Protein AF-A0A518BE66-F1 (afdb_monomer_lite)

Sequence (129 aa):
MTAATERRANVLLRISAVLWVIWGLVHLLAGVMTVKGVVTGRTAEAFHAITSKVELSTLELDYPDAVGAVLCQHGFNLGWAGLVTFVCALLVWRANRSAVYLACLVGGLFDLGDFVFIDLGGFAPPRAQ

Organism: NCBI:txid25280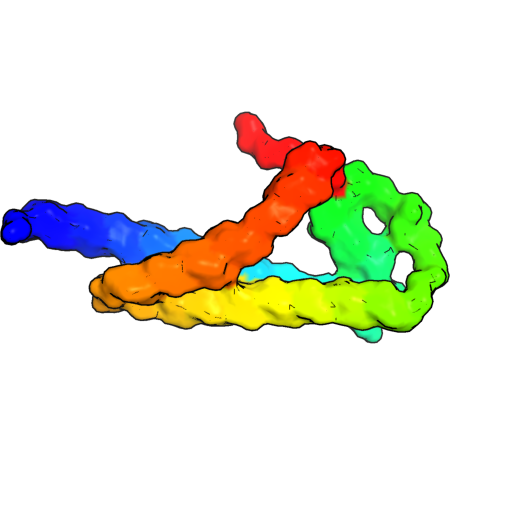11

pLDDT: mean 93.43, std 9.12, range [37.53, 98.44]

Radius of gyration: 17.75 Å; chains: 1; bounding box: 41×26×55 Å

Structure (mmCIF, N/CA/C/O backbone):
data_AF-A0A518BE66-F1
#
_entry.id   AF-A0A518BE66-F1
#
loop_
_atom_site.group_PDB
_atom_site.id
_atom_site.type_symbol
_atom_site.label_atom_id
_atom_site.label_alt_id
_atom_site.label_comp_id
_atom_site.label_asym_id
_atom_site.label_entity_id
_atom_site.label_seq_id
_atom_site.pdbx_PDB_ins_code
_atom_site.Cartn_x
_atom_site.Cartn_y
_atom_site.Cartn_z
_atom_site.occupancy
_atom_site.B_iso_or_equiv
_atom_site.auth_seq_id
_atom_site.auth_comp_id
_atom_site.auth_asym_id
_atom_site.auth_atom_id
_atom_site.pdbx_PDB_model_num
ATOM 1 N N . MET A 1 1 ? 15.630 10.860 -31.156 1.00 61.31 1 MET A N 1
ATOM 2 C CA . MET A 1 1 ? 16.131 10.356 -29.856 1.00 61.31 1 MET A CA 1
ATOM 3 C C . MET A 1 1 ? 17.357 9.498 -30.142 1.00 61.31 1 MET A C 1
ATOM 5 O O . MET A 1 1 ? 17.339 8.809 -31.150 1.00 61.31 1 MET A O 1
ATOM 9 N N . THR A 1 2 ? 18.441 9.593 -29.367 1.00 86.88 2 THR A N 1
ATOM 10 C CA . THR A 1 2 ? 19.666 8.817 -29.655 1.00 86.88 2 THR A CA 1
ATOM 11 C C . THR A 1 2 ? 19.585 7.418 -29.034 1.00 86.88 2 THR A C 1
ATOM 13 O O . THR A 1 2 ? 18.901 7.228 -28.026 1.00 86.88 2 THR A O 1
ATOM 16 N N . ALA A 1 3 ? 20.329 6.448 -29.576 1.00 84.25 3 ALA A N 1
ATOM 17 C CA . ALA A 1 3 ? 20.409 5.089 -29.021 1.00 84.25 3 ALA A CA 1
ATOM 18 C C . ALA A 1 3 ? 20.894 5.070 -27.553 1.00 84.25 3 ALA A C 1
ATOM 20 O O . ALA A 1 3 ? 20.486 4.226 -26.753 1.00 84.25 3 ALA A O 1
ATOM 21 N N . ALA A 1 4 ? 21.734 6.037 -27.167 1.00 85.12 4 ALA A N 1
ATOM 22 C CA . ALA A 1 4 ? 22.164 6.218 -25.783 1.00 85.12 4 ALA A CA 1
ATOM 23 C C . ALA A 1 4 ? 21.004 6.664 -24.872 1.00 85.12 4 ALA A C 1
ATOM 25 O O . ALA A 1 4 ? 20.873 6.159 -23.756 1.00 85.12 4 ALA A O 1
ATOM 26 N N . THR A 1 5 ? 20.140 7.568 -25.345 1.00 85.75 5 THR A N 1
ATOM 27 C CA . THR A 1 5 ? 18.937 7.999 -24.617 1.00 85.75 5 THR A CA 1
ATOM 28 C C . THR A 1 5 ? 17.947 6.846 -24.437 1.00 85.75 5 THR A C 1
ATOM 30 O O . THR A 1 5 ? 17.420 6.668 -23.342 1.00 85.75 5 THR A O 1
ATOM 33 N N . GLU A 1 6 ? 17.744 6.014 -25.461 1.00 84.75 6 GLU A N 1
ATOM 34 C CA . GLU A 1 6 ? 16.868 4.834 -25.382 1.00 84.75 6 GLU A CA 1
ATOM 35 C C . GLU A 1 6 ? 17.371 3.791 -24.387 1.00 84.75 6 GLU A C 1
ATOM 37 O O . GLU A 1 6 ? 16.602 3.295 -23.561 1.00 84.75 6 GLU A O 1
ATOM 42 N N . ARG A 1 7 ? 18.678 3.503 -24.410 1.00 89.38 7 ARG A N 1
ATOM 43 C CA . ARG A 1 7 ? 19.306 2.588 -23.452 1.00 89.38 7 ARG A CA 1
ATOM 44 C C . ARG A 1 7 ? 19.138 3.085 -22.016 1.00 89.38 7 ARG A C 1
ATOM 46 O O . ARG A 1 7 ? 18.761 2.302 -21.149 1.00 89.38 7 ARG A O 1
ATOM 53 N N . ARG A 1 8 ? 19.380 4.377 -21.766 1.00 90.38 8 ARG A N 1
ATOM 54 C CA . ARG A 1 8 ? 19.192 4.990 -20.439 1.00 90.38 8 ARG A CA 1
ATOM 55 C C . ARG A 1 8 ? 17.737 4.903 -19.983 1.00 90.38 8 ARG A C 1
ATOM 57 O O . ARG A 1 8 ? 17.486 4.458 -18.869 1.00 90.38 8 ARG A O 1
ATOM 64 N N . ALA A 1 9 ? 16.786 5.255 -20.849 1.00 87.38 9 ALA A N 1
ATOM 65 C CA . ALA A 1 9 ? 15.362 5.158 -20.539 1.00 87.38 9 ALA A CA 1
ATOM 66 C C . ALA A 1 9 ? 14.942 3.717 -20.196 1.00 87.38 9 ALA A C 1
ATOM 68 O O . ALA A 1 9 ? 14.207 3.508 -19.237 1.00 87.38 9 ALA A O 1
ATOM 69 N N . ASN A 1 10 ? 15.452 2.715 -20.919 1.00 91.06 10 ASN A N 1
ATOM 70 C CA . ASN A 1 10 ? 15.171 1.306 -20.632 1.00 91.06 10 ASN A CA 1
ATOM 71 C C . ASN A 1 10 ? 15.698 0.883 -19.250 1.00 91.06 10 ASN A C 1
ATOM 73 O O . ASN A 1 10 ? 14.978 0.241 -18.491 1.00 91.06 10 ASN A O 1
ATOM 77 N N . VAL A 1 11 ? 16.923 1.290 -18.894 1.00 95.12 11 VAL A N 1
ATOM 78 C CA . VAL A 1 11 ? 17.494 1.021 -17.564 1.00 95.12 11 VAL A CA 1
ATOM 79 C C . VAL A 1 11 ? 16.640 1.653 -16.463 1.00 95.12 11 VAL A C 1
ATOM 81 O O . VAL A 1 11 ? 16.293 0.967 -15.505 1.00 95.12 11 VAL A O 1
ATOM 84 N N . LEU A 1 12 ? 16.239 2.919 -16.620 1.00 95.38 12 LEU A N 1
ATOM 85 C CA . LEU A 1 12 ? 15.382 3.607 -15.648 1.00 95.38 12 LEU A CA 1
ATOM 86 C C . LEU A 1 12 ? 14.021 2.919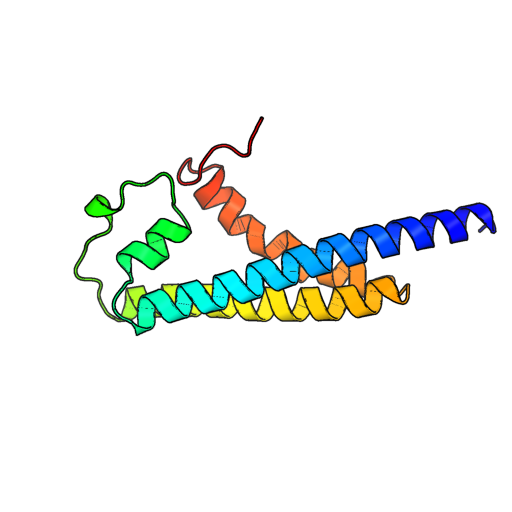 -15.485 1.00 95.38 12 LEU A C 1
ATOM 88 O O . LEU A 1 12 ? 13.560 2.742 -14.360 1.00 95.38 12 LEU A O 1
ATOM 92 N N . LEU A 1 13 ? 13.403 2.478 -16.584 1.00 95.62 13 LEU A N 1
ATOM 93 C CA . LEU A 1 13 ? 12.143 1.733 -16.533 1.00 95.62 13 LEU A CA 1
ATOM 94 C C . LEU A 1 13 ? 12.307 0.393 -15.812 1.00 95.62 13 LEU A C 1
ATOM 96 O O . LEU A 1 13 ? 11.457 0.033 -15.007 1.00 95.62 13 LEU A O 1
ATOM 100 N N . ARG A 1 14 ? 13.410 -0.331 -16.024 1.00 95.88 14 ARG A N 1
ATOM 101 C CA . ARG A 1 14 ? 13.666 -1.590 -15.306 1.00 95.88 14 ARG A CA 1
ATOM 102 C C . ARG A 1 14 ? 13.877 -1.379 -13.812 1.00 95.88 14 ARG A C 1
ATOM 104 O O . ARG A 1 14 ? 13.322 -2.137 -13.024 1.00 95.88 14 ARG A O 1
ATOM 111 N N . ILE A 1 15 ? 14.631 -0.349 -13.425 1.00 96.88 15 ILE A N 1
ATOM 112 C CA . ILE A 1 15 ? 14.796 0.026 -12.013 1.00 96.88 15 ILE A CA 1
ATOM 113 C C . ILE A 1 15 ? 13.428 0.364 -11.412 1.00 96.88 15 ILE A C 1
ATOM 115 O O . ILE A 1 15 ? 13.053 -0.196 -10.387 1.00 96.88 15 ILE A O 1
ATOM 119 N N . SER A 1 16 ? 12.648 1.210 -12.090 1.00 96.25 16 SER A N 1
ATOM 120 C CA . SER A 1 16 ? 11.295 1.568 -11.659 1.00 96.25 16 SER A CA 1
ATOM 121 C C . SER A 1 16 ? 10.391 0.342 -11.520 1.00 96.25 16 SER A C 1
ATOM 123 O O . SER A 1 16 ? 9.693 0.225 -10.521 1.00 96.25 16 SER A O 1
ATOM 125 N N . ALA A 1 17 ? 10.434 -0.600 -12.462 1.00 97.81 17 ALA A N 1
ATOM 126 C CA . ALA A 1 17 ? 9.665 -1.837 -12.381 1.00 97.81 17 ALA A CA 1
ATOM 127 C C . ALA A 1 17 ? 10.030 -2.667 -11.142 1.00 97.81 17 ALA A C 1
ATOM 129 O O . ALA A 1 17 ? 9.134 -3.152 -10.464 1.00 97.81 17 ALA A O 1
ATOM 130 N N . VAL A 1 18 ? 11.317 -2.805 -10.804 1.00 98.31 18 VAL A N 1
ATOM 131 C CA . VAL A 1 18 ? 11.731 -3.526 -9.586 1.00 98.31 18 VAL A CA 1
ATOM 132 C C . VAL A 1 18 ? 11.178 -2.847 -8.335 1.00 98.31 18 VAL A C 1
ATOM 134 O O . VAL A 1 18 ? 10.613 -3.520 -7.475 1.00 98.31 18 VAL A O 1
ATOM 137 N N . LEU A 1 19 ? 11.276 -1.518 -8.256 1.00 97.19 19 LEU A N 1
ATOM 138 C CA . LEU A 1 19 ? 10.729 -0.753 -7.133 1.00 97.19 19 LEU A CA 1
ATOM 139 C C . LEU A 1 19 ? 9.207 -0.924 -7.021 1.00 97.19 19 LEU A C 1
ATOM 141 O O . LEU A 1 19 ? 8.698 -1.159 -5.928 1.00 97.19 19 LEU A O 1
ATOM 145 N N . TRP A 1 20 ? 8.488 -0.891 -8.146 1.00 97.75 20 TRP A N 1
ATOM 146 C CA . TRP A 1 20 ? 7.040 -1.102 -8.164 1.00 97.75 20 TRP A CA 1
ATOM 147 C C . TRP A 1 20 ? 6.625 -2.534 -7.827 1.00 97.75 20 TRP A C 1
ATOM 149 O O . TRP A 1 20 ? 5.581 -2.720 -7.208 1.00 97.75 20 TRP A O 1
ATOM 159 N N . VAL A 1 21 ? 7.431 -3.544 -8.172 1.00 98.38 21 VAL A N 1
ATOM 160 C CA . VAL A 1 21 ? 7.200 -4.922 -7.710 1.00 98.38 21 VAL A CA 1
ATOM 161 C C . VAL A 1 21 ? 7.293 -4.990 -6.189 1.00 98.38 21 VAL A C 1
ATOM 163 O O . VAL A 1 21 ? 6.390 -5.532 -5.558 1.00 98.38 21 VAL A O 1
ATOM 166 N N . ILE A 1 22 ? 8.357 -4.433 -5.603 1.00 97.81 22 ILE A N 1
ATOM 167 C CA . ILE A 1 22 ? 8.556 -4.444 -4.147 1.00 97.81 22 ILE A CA 1
ATOM 168 C C . ILE A 1 22 ? 7.394 -3.727 -3.460 1.00 97.81 22 ILE A C 1
ATOM 170 O O . ILE A 1 22 ? 6.754 -4.306 -2.585 1.00 97.81 22 ILE A O 1
ATOM 174 N N . TRP A 1 23 ? 7.081 -2.505 -3.901 1.00 96.44 23 TRP A N 1
ATOM 175 C CA . TRP A 1 23 ? 5.971 -1.729 -3.354 1.00 96.44 23 TRP A CA 1
ATOM 176 C C . TRP A 1 23 ? 4.648 -2.500 -3.470 1.00 96.44 23 TRP A C 1
ATOM 178 O O . TRP A 1 23 ? 3.955 -2.671 -2.470 1.00 96.44 23 TRP A O 1
ATOM 188 N N . GLY A 1 24 ? 4.331 -3.041 -4.652 1.00 97.62 24 GLY A N 1
ATOM 189 C CA . GLY A 1 24 ? 3.073 -3.747 -4.899 1.00 97.62 24 GLY A CA 1
ATOM 190 C C . GLY A 1 24 ? 2.898 -4.992 -4.031 1.00 97.62 24 GLY A C 1
ATOM 191 O O . GLY A 1 24 ? 1.822 -5.211 -3.479 1.00 97.62 24 GLY A O 1
ATOM 192 N N . LEU A 1 25 ? 3.960 -5.783 -3.853 1.00 98.25 25 LEU A N 1
ATOM 193 C CA . LEU A 1 25 ? 3.926 -6.975 -3.002 1.00 98.25 25 LEU A CA 1
ATOM 194 C C . LEU A 1 25 ? 3.785 -6.630 -1.516 1.00 98.25 25 LEU A C 1
ATOM 196 O O . LEU A 1 25 ? 3.012 -7.286 -0.818 1.00 98.25 25 LEU A O 1
ATOM 200 N N . VAL A 1 26 ? 4.494 -5.604 -1.036 1.00 96.75 26 VAL A N 1
ATOM 201 C CA . VAL A 1 26 ? 4.390 -5.149 0.360 1.00 96.75 26 VAL A CA 1
ATOM 202 C C . VAL A 1 26 ? 2.975 -4.659 0.666 1.00 96.75 26 VAL A C 1
ATOM 204 O O . VAL A 1 26 ? 2.410 -5.065 1.675 1.00 96.75 26 VAL A O 1
ATOM 207 N N . HIS A 1 27 ? 2.365 -3.869 -0.221 1.00 96.94 27 HIS A N 1
ATOM 208 C CA . HIS A 1 27 ? 1.013 -3.333 -0.018 1.00 96.94 27 HIS A CA 1
ATOM 209 C C . HIS A 1 27 ? -0.071 -4.401 -0.161 1.00 96.94 27 HIS A C 1
ATOM 211 O O . HIS A 1 27 ? -1.044 -4.401 0.593 1.00 96.94 27 HIS A O 1
ATOM 217 N N . LEU A 1 28 ? 0.129 -5.374 -1.055 1.00 98.06 28 LEU A N 1
ATOM 218 C CA . LEU A 1 28 ? -0.738 -6.545 -1.128 1.00 98.06 28 LEU A CA 1
AT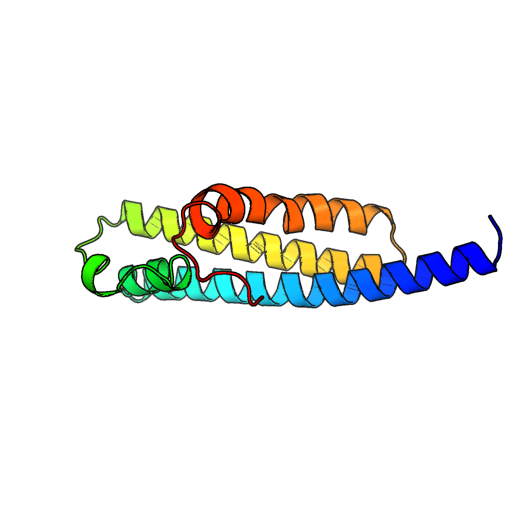OM 219 C C . LEU A 1 28 ? -0.711 -7.334 0.189 1.00 98.06 28 LEU A C 1
ATOM 221 O O . LEU A 1 28 ? -1.766 -7.677 0.724 1.00 98.06 28 LEU A O 1
ATOM 225 N N . LEU A 1 29 ? 0.484 -7.593 0.730 1.00 97.62 29 LEU A N 1
ATOM 226 C CA . LEU A 1 29 ? 0.646 -8.276 2.013 1.00 97.62 29 LEU A CA 1
ATOM 227 C C . LEU A 1 29 ? 0.036 -7.466 3.160 1.00 97.62 29 LEU A C 1
ATOM 229 O O . LEU A 1 29 ? -0.721 -8.025 3.950 1.00 97.62 29 LEU A O 1
ATOM 233 N N . ALA A 1 30 ? 0.337 -6.170 3.241 1.00 96.44 30 ALA A N 1
ATOM 234 C CA . ALA A 1 30 ? -0.201 -5.283 4.263 1.00 96.44 30 ALA A CA 1
ATOM 235 C C . ALA A 1 30 ? -1.735 -5.282 4.231 1.00 96.44 30 ALA A C 1
ATOM 237 O O . ALA A 1 30 ? -2.361 -5.512 5.261 1.00 96.44 30 ALA A O 1
ATOM 238 N N . GLY A 1 31 ? -2.343 -5.171 3.046 1.00 97.75 31 GLY A N 1
ATOM 239 C CA . GLY A 1 31 ? -3.796 -5.209 2.892 1.00 97.75 31 GLY A CA 1
ATOM 240 C C . GLY A 1 31 ? -4.415 -6.511 3.402 1.00 97.75 31 GLY A C 1
ATOM 241 O O . GLY A 1 31 ? -5.384 -6.490 4.165 1.00 97.75 31 GLY A O 1
ATOM 242 N N . VAL A 1 32 ? -3.811 -7.654 3.056 1.00 98.25 32 VAL A N 1
ATOM 243 C CA . VAL A 1 32 ? -4.232 -8.971 3.563 1.00 98.25 32 VAL A CA 1
ATOM 244 C C . VAL A 1 32 ? -4.087 -9.057 5.081 1.00 98.25 32 VAL A C 1
ATOM 246 O O . VAL A 1 32 ? -4.988 -9.558 5.751 1.00 98.25 32 VAL A O 1
ATOM 249 N N . MET A 1 33 ? -2.975 -8.578 5.637 1.00 98.19 33 MET A N 1
ATOM 250 C CA . MET A 1 33 ? -2.711 -8.644 7.074 1.00 98.19 33 MET A CA 1
ATOM 251 C C . MET A 1 33 ? -3.645 -7.738 7.879 1.00 98.19 33 MET A C 1
ATOM 253 O O . MET A 1 33 ? -4.134 -8.175 8.919 1.00 98.19 33 MET A O 1
ATOM 257 N N . THR A 1 34 ? -3.968 -6.541 7.382 1.00 98.00 34 THR A N 1
ATOM 258 C CA . THR A 1 34 ? -4.951 -5.638 7.997 1.00 98.00 34 THR A CA 1
ATOM 259 C C . THR A 1 34 ? -6.329 -6.286 8.048 1.00 98.00 34 THR A C 1
ATOM 261 O O . THR A 1 34 ? -6.922 -6.382 9.122 1.00 98.00 34 THR A O 1
ATOM 264 N N . VAL A 1 35 ? -6.820 -6.808 6.916 1.00 98.44 35 VAL A N 1
ATOM 265 C CA . VAL A 1 35 ? -8.122 -7.496 6.877 1.00 98.44 35 VAL A CA 1
ATOM 266 C C . VAL A 1 35 ? -8.105 -8.716 7.795 1.00 98.44 35 VAL A C 1
ATOM 268 O O . VAL A 1 35 ? -9.020 -8.888 8.596 1.00 98.44 35 VAL A O 1
ATOM 271 N N . LYS A 1 36 ? -7.046 -9.537 7.736 1.00 98.25 36 LYS A N 1
ATOM 272 C CA . LYS A 1 36 ? -6.885 -10.714 8.601 1.00 98.25 36 LYS A CA 1
ATOM 273 C C . LYS A 1 36 ? -6.938 -10.335 10.081 1.00 98.25 36 LYS A C 1
ATOM 275 O O . LYS A 1 36 ? -7.599 -11.029 10.848 1.00 98.25 36 LYS A O 1
ATOM 280 N N . GLY A 1 37 ? -6.252 -9.266 10.482 1.00 97.44 37 GLY A N 1
ATOM 281 C CA . GLY A 1 37 ? -6.250 -8.781 11.860 1.00 97.44 37 GLY A CA 1
ATOM 282 C C . GLY A 1 37 ? -7.665 -8.481 12.344 1.00 97.44 37 GLY A C 1
ATOM 283 O O . GLY A 1 37 ? -8.095 -9.037 13.349 1.00 97.44 37 GLY A O 1
ATOM 284 N N . VAL A 1 38 ? -8.436 -7.718 11.568 1.00 97.62 38 VAL A N 1
ATOM 285 C CA . VAL A 1 38 ? -9.821 -7.381 11.925 1.00 97.62 38 VAL A CA 1
ATOM 286 C C . VAL A 1 38 ? -10.714 -8.624 11.988 1.00 97.62 38 VAL A C 1
ATOM 288 O O . VAL A 1 38 ? -11.362 -8.860 13.005 1.00 97.62 38 VAL A O 1
ATOM 291 N N . VAL A 1 39 ? -10.724 -9.469 10.950 1.00 97.25 39 VAL A N 1
ATOM 292 C CA . VAL A 1 39 ? -11.635 -10.635 10.900 1.00 97.25 39 VAL A CA 1
ATOM 293 C C . VAL A 1 39 ? -11.276 -11.741 11.898 1.00 97.25 39 VAL A C 1
ATOM 295 O O . VAL A 1 39 ? -12.080 -12.638 12.130 1.00 97.25 39 VAL A O 1
ATOM 298 N N . THR A 1 40 ? -10.080 -11.693 12.494 1.00 97.44 40 THR A N 1
ATOM 299 C CA . THR A 1 40 ? -9.660 -12.606 13.572 1.00 97.44 40 THR A CA 1
ATOM 300 C C . THR A 1 40 ? -9.799 -11.993 14.967 1.00 97.44 40 THR A C 1
ATOM 302 O O . THR A 1 40 ? -9.289 -12.559 15.931 1.00 97.44 40 THR A O 1
ATOM 305 N N . GLY A 1 41 ? -10.496 -10.857 15.093 1.00 95.75 41 GLY A N 1
ATOM 306 C CA . GLY A 1 41 ? -10.758 -10.197 16.376 1.00 95.75 41 GLY A CA 1
ATOM 307 C C . GLY A 1 41 ? -9.568 -9.413 16.937 1.00 95.75 41 GLY A C 1
ATOM 308 O O . GLY A 1 41 ? -9.550 -9.089 18.118 1.00 95.75 41 GLY A O 1
ATOM 309 N N . ARG A 1 42 ? -8.563 -9.103 16.109 1.00 96.94 42 ARG A N 1
ATOM 310 C CA . ARG A 1 42 ? -7.317 -8.411 16.487 1.00 96.94 42 ARG A CA 1
ATOM 311 C C . ARG A 1 42 ? -7.285 -6.985 15.929 1.00 96.94 42 ARG A C 1
ATOM 313 O O . ARG A 1 42 ? -6.285 -6.545 15.366 1.00 96.94 42 ARG A O 1
ATOM 320 N N . THR A 1 43 ? -8.399 -6.261 16.054 1.00 97.56 43 THR A N 1
ATOM 321 C CA . THR A 1 43 ? -8.569 -4.907 15.494 1.00 97.56 43 THR A CA 1
ATOM 322 C C . THR A 1 43 ? -7.568 -3.904 16.074 1.00 97.56 43 THR A C 1
ATOM 324 O O . THR A 1 43 ? -6.975 -3.144 15.313 1.00 97.56 43 THR A O 1
ATOM 327 N N . ALA A 1 44 ? -7.312 -3.946 17.387 1.00 97.56 44 ALA A N 1
ATOM 328 C CA . ALA A 1 44 ? -6.315 -3.091 18.041 1.00 97.56 44 ALA A CA 1
ATOM 329 C C . ALA A 1 44 ? -4.917 -3.271 17.426 1.00 97.56 44 ALA A C 1
ATOM 331 O O . ALA A 1 44 ? -4.241 -2.304 17.081 1.00 97.56 44 ALA A O 1
ATOM 332 N N . GLU A 1 45 ? -4.512 -4.523 17.204 1.00 97.19 45 GLU A N 1
ATOM 333 C CA . GLU A 1 45 ? -3.229 -4.843 16.577 1.00 97.19 45 GLU A CA 1
ATOM 334 C C . GLU A 1 45 ? -3.173 -4.430 15.104 1.00 97.19 45 GLU A C 1
ATOM 336 O O . GLU A 1 45 ? -2.128 -3.995 14.626 1.00 97.19 45 GLU A O 1
ATOM 341 N N . ALA A 1 46 ? -4.291 -4.543 14.381 1.00 97.19 46 ALA A N 1
ATOM 342 C CA . ALA A 1 46 ? -4.379 -4.097 12.995 1.00 97.19 46 ALA A CA 1
ATOM 343 C C . ALA A 1 46 ? -4.205 -2.572 12.876 1.00 97.19 46 ALA A C 1
ATOM 345 O O . ALA A 1 46 ? -3.519 -2.118 11.962 1.00 97.19 46 ALA A O 1
ATOM 346 N N . PHE A 1 47 ? -4.760 -1.789 13.811 1.00 97.00 47 PHE A N 1
ATOM 347 C CA . PHE A 1 47 ? -4.475 -0.353 13.911 1.00 97.00 47 PHE A CA 1
ATOM 348 C C . PHE A 1 47 ? -3.019 -0.093 14.300 1.00 97.00 47 PHE A C 1
ATOM 350 O O . PHE A 1 47 ? -2.347 0.702 13.647 1.00 97.00 47 PHE A O 1
ATOM 357 N N . HIS A 1 48 ? -2.504 -0.801 15.307 1.00 96.00 48 HIS A N 1
ATOM 358 C CA . HIS A 1 48 ? -1.126 -0.638 15.767 1.00 96.00 48 HIS A CA 1
ATOM 359 C C . HIS A 1 48 ? -0.095 -0.934 14.669 1.00 96.00 48 HIS A C 1
ATOM 361 O O . HIS A 1 48 ? 0.925 -0.259 14.591 1.00 96.00 48 HIS A O 1
ATOM 367 N N . ALA A 1 49 ? -0.366 -1.883 13.771 1.00 93.19 49 ALA A N 1
ATOM 368 C CA . ALA A 1 49 ? 0.504 -2.158 12.628 1.00 93.19 49 ALA A CA 1
ATOM 369 C C . ALA A 1 49 ? 0.656 -0.957 11.669 1.00 93.19 49 ALA A C 1
ATOM 371 O O . ALA A 1 49 ? 1.674 -0.863 10.987 1.00 93.19 49 ALA A O 1
ATOM 372 N N . ILE A 1 50 ? -0.328 -0.051 11.624 1.00 93.62 50 ILE A N 1
ATOM 373 C CA . ILE A 1 50 ? -0.312 1.183 10.821 1.00 93.62 50 ILE A CA 1
ATOM 374 C C . ILE A 1 50 ? 0.275 2.337 11.647 1.00 93.62 50 ILE A C 1
ATOM 376 O O . ILE A 1 50 ? 1.144 3.072 11.190 1.00 93.62 50 ILE A O 1
ATOM 380 N N . THR A 1 51 ? -0.157 2.475 12.900 1.00 95.06 51 THR A N 1
ATOM 381 C CA . THR A 1 51 ? 0.262 3.545 13.815 1.00 95.06 51 THR A CA 1
ATOM 382 C C . THR A 1 51 ? 1.276 3.036 14.835 1.00 95.06 51 THR A C 1
ATOM 384 O O . THR A 1 51 ? 1.057 3.137 16.043 1.00 95.06 51 THR A O 1
ATOM 387 N N . SER A 1 52 ? 2.380 2.444 14.380 1.00 91.56 52 SER A N 1
ATOM 388 C CA . SER A 1 52 ? 3.253 1.633 15.246 1.00 91.56 52 SER A CA 1
ATOM 389 C C . SER A 1 52 ? 4.017 2.412 16.324 1.00 91.56 52 SER A C 1
ATOM 391 O O . SER A 1 52 ? 4.734 1.812 17.120 1.00 91.56 52 SER A O 1
ATOM 393 N N . LYS A 1 53 ? 3.896 3.744 16.362 1.00 94.12 53 LYS A N 1
ATOM 394 C CA . LYS A 1 53 ? 4.413 4.589 17.448 1.00 94.12 53 LYS A CA 1
ATOM 395 C C . LYS A 1 53 ? 3.394 4.803 18.577 1.00 94.12 53 LYS A C 1
ATOM 397 O O . LYS A 1 53 ? 3.753 5.311 19.635 1.00 94.12 53 LYS A O 1
ATOM 402 N N . VAL A 1 54 ? 2.131 4.450 18.352 1.00 94.69 54 VAL A N 1
ATOM 403 C CA . VAL A 1 54 ? 1.066 4.492 19.358 1.00 94.69 54 VAL A CA 1
ATOM 404 C C . VAL A 1 54 ? 1.128 3.217 20.192 1.00 94.69 54 VAL A C 1
ATOM 406 O O . VAL A 1 54 ? 1.108 2.121 19.638 1.00 94.69 54 VAL A O 1
ATOM 409 N N . GLU A 1 55 ? 1.181 3.351 21.516 1.00 95.19 55 GLU A N 1
ATOM 410 C CA . GLU A 1 55 ? 1.178 2.220 22.452 1.00 95.19 55 GLU A CA 1
ATOM 411 C C . GLU A 1 55 ? -0.057 1.329 22.244 1.00 95.19 55 GLU A C 1
ATOM 413 O O . GLU A 1 55 ? -1.191 1.811 22.305 1.00 95.19 55 GLU A O 1
ATOM 418 N N . LEU A 1 56 ? 0.150 0.025 22.029 1.00 95.31 56 LEU A N 1
ATOM 419 C CA . LEU A 1 56 ? -0.922 -0.920 21.683 1.00 95.31 56 LEU A CA 1
ATOM 420 C C . LEU A 1 56 ? -2.050 -0.945 22.724 1.00 95.31 56 LEU A C 1
ATOM 422 O O . LEU A 1 56 ? -3.217 -0.963 22.350 1.00 95.31 56 LEU A O 1
ATOM 426 N N . SER A 1 57 ? -1.720 -0.874 24.016 1.00 96.94 57 SER A N 1
ATOM 427 C CA . SER A 1 57 ? -2.702 -0.888 25.113 1.00 96.94 57 SER A CA 1
ATOM 428 C C . SER A 1 57 ? -3.699 0.274 25.048 1.00 96.94 57 SER A C 1
ATOM 430 O O . SER A 1 57 ? -4.813 0.165 25.548 1.00 96.94 57 SER A O 1
ATOM 432 N N . THR A 1 58 ? -3.334 1.384 24.397 1.00 96.94 58 THR A N 1
ATOM 433 C CA . THR A 1 58 ? -4.238 2.530 24.190 1.00 96.94 58 THR A CA 1
ATOM 434 C C . THR A 1 58 ? -5.240 2.307 23.052 1.00 96.94 58 THR A C 1
ATOM 436 O O . THR A 1 58 ? -6.217 3.044 22.942 1.00 96.94 58 THR A O 1
ATOM 439 N N . LEU A 1 59 ? -5.013 1.283 22.224 1.00 96.50 59 LEU A N 1
ATOM 440 C CA . LEU A 1 59 ? -5.872 0.857 21.119 1.00 96.50 59 LEU A CA 1
ATOM 441 C C . LEU A 1 59 ? -6.719 -0.376 21.486 1.00 96.50 59 LEU A C 1
ATOM 443 O O . LEU A 1 59 ? -7.564 -0.793 20.702 1.00 96.50 59 LEU A O 1
ATOM 447 N N . GLU A 1 60 ? -6.528 -0.981 22.659 1.00 96.81 60 GLU A N 1
ATOM 448 C CA . GLU A 1 60 ? -7.318 -2.130 23.119 1.00 96.81 60 GLU A CA 1
ATOM 449 C C . GLU A 1 60 ? -8.711 -1.681 23.584 1.00 96.81 60 GLU A C 1
ATOM 451 O O . GLU A 1 60 ? -8.964 -1.434 24.762 1.00 96.81 60 GLU A O 1
ATOM 456 N N . LEU A 1 61 ? -9.621 -1.549 22.620 1.00 95.19 61 LEU A N 1
ATOM 457 C CA . LEU A 1 61 ? -10.995 -1.098 22.819 1.00 95.19 61 LEU A CA 1
ATOM 458 C C . LEU A 1 61 ? -11.997 -2.165 22.367 1.00 95.19 61 LEU A C 1
ATOM 460 O O . LEU A 1 61 ? -11.695 -3.010 21.521 1.00 95.19 61 LEU A O 1
ATOM 464 N N . ASP A 1 62 ? -13.223 -2.066 22.878 1.00 95.56 62 ASP A N 1
ATOM 465 C CA . ASP A 1 62 ? -14.375 -2.756 22.299 1.00 95.56 62 ASP A CA 1
ATOM 466 C C . ASP A 1 62 ? -14.865 -1.963 21.077 1.00 95.56 62 ASP A C 1
ATOM 468 O O . ASP A 1 62 ? -15.607 -0.983 21.186 1.00 95.56 62 ASP A O 1
ATOM 472 N N . TYR A 1 63 ? -14.330 -2.310 19.907 1.00 95.94 63 TYR A N 1
ATOM 473 C CA . TYR A 1 63 ? -14.627 -1.616 18.659 1.00 95.94 63 TYR A CA 1
ATOM 474 C C . TYR A 1 63 ? -16.017 -1.999 18.145 1.00 95.94 63 TYR A C 1
ATOM 476 O O . TYR A 1 63 ? -16.255 -3.180 17.893 1.00 95.94 63 TYR A O 1
ATOM 484 N N . PRO A 1 64 ? -16.904 -1.029 17.851 1.00 97.38 64 PRO A N 1
ATOM 485 C CA . PRO A 1 64 ? -18.108 -1.321 17.086 1.00 97.38 64 PRO A CA 1
ATOM 486 C C . PRO A 1 64 ? -17.746 -1.968 15.744 1.00 97.38 64 PRO A C 1
ATOM 488 O O . PRO A 1 64 ? -16.808 -1.517 15.080 1.00 97.38 64 PRO A O 1
ATOM 491 N N . ASP A 1 65 ? -18.536 -2.946 15.296 1.00 96.44 65 ASP A N 1
ATOM 492 C CA . ASP A 1 65 ? -18.291 -3.689 14.047 1.00 96.44 65 ASP A CA 1
ATOM 493 C C . ASP A 1 65 ? -18.037 -2.773 12.841 1.00 96.44 65 ASP A C 1
ATOM 495 O O . ASP A 1 65 ? -17.190 -3.050 11.990 1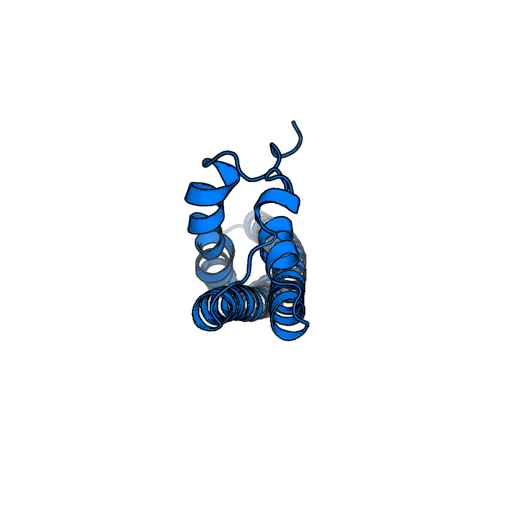.00 96.44 65 ASP A O 1
ATOM 499 N N . ALA A 1 66 ? -18.732 -1.633 12.787 1.00 97.94 66 ALA A N 1
ATOM 500 C CA . ALA A 1 66 ? -18.568 -0.639 11.733 1.00 97.94 66 ALA A CA 1
ATOM 501 C C . ALA A 1 66 ? -17.142 -0.056 11.663 1.00 97.94 66 ALA A C 1
ATOM 503 O O . ALA A 1 66 ? -16.646 0.202 10.569 1.00 97.94 66 ALA A O 1
ATOM 504 N N . VAL A 1 67 ? -16.458 0.123 12.799 1.00 97.69 67 VAL A N 1
ATOM 505 C CA . VAL A 1 67 ? -15.074 0.629 12.838 1.00 97.69 67 VAL A CA 1
ATOM 506 C C . VAL A 1 67 ? -14.113 -0.408 12.259 1.00 97.69 67 VAL A C 1
ATOM 508 O O . VAL A 1 67 ? -13.276 -0.073 11.420 1.00 97.69 67 VAL A O 1
ATOM 511 N N . GLY A 1 68 ? -14.283 -1.680 12.633 1.00 97.31 68 GLY A N 1
ATOM 512 C CA . GLY A 1 68 ? -13.546 -2.786 12.022 1.00 97.31 68 GLY A CA 1
ATOM 513 C C . GLY A 1 68 ? -13.806 -2.880 10.515 1.00 97.31 68 GLY A C 1
ATOM 514 O O . GLY A 1 68 ? -12.869 -3.018 9.731 1.00 97.31 68 GLY A O 1
ATOM 515 N N . ALA A 1 69 ? -15.058 -2.718 10.082 1.00 98.06 69 ALA A N 1
ATOM 516 C CA . ALA A 1 69 ? -15.422 -2.735 8.666 1.00 98.06 69 ALA A CA 1
ATOM 517 C C . ALA A 1 69 ? -14.741 -1.614 7.857 1.00 98.06 69 ALA A C 1
ATOM 519 O O . ALA A 1 69 ? -14.289 -1.866 6.738 1.00 98.06 69 ALA A O 1
ATOM 520 N N . VAL A 1 70 ? -14.606 -0.405 8.417 1.00 98.31 70 VAL A N 1
ATOM 521 C CA . VAL A 1 70 ? -13.835 0.689 7.794 1.00 98.31 70 VAL A CA 1
ATOM 522 C C . VAL A 1 70 ? -12.361 0.305 7.649 1.00 98.31 70 VAL A C 1
ATOM 524 O O . VAL A 1 70 ? -11.779 0.498 6.582 1.00 98.31 70 VAL A O 1
ATOM 527 N N . LEU A 1 71 ? -11.760 -0.308 8.672 1.00 97.62 71 LEU A N 1
ATOM 528 C CA . LEU A 1 71 ? -10.370 -0.762 8.591 1.00 97.62 71 LEU A CA 1
ATOM 529 C C . LEU A 1 71 ? -10.188 -1.903 7.571 1.00 97.62 71 LEU A C 1
ATOM 531 O O . LEU A 1 71 ? -9.214 -1.914 6.819 1.00 97.62 71 LEU A O 1
ATOM 535 N N . CYS A 1 72 ? -11.153 -2.820 7.466 1.00 98.19 72 CYS A N 1
ATOM 536 C CA . CYS A 1 72 ? -11.195 -3.826 6.402 1.00 98.19 72 CYS A CA 1
ATOM 537 C C . CYS A 1 72 ? -11.294 -3.192 5.011 1.00 98.19 72 CYS A C 1
ATOM 539 O O . CYS A 1 72 ? -10.616 -3.638 4.088 1.00 98.19 72 CYS A O 1
ATOM 541 N N . GLN A 1 73 ? -12.115 -2.153 4.848 1.00 98.00 73 GLN A N 1
ATOM 542 C CA . GLN A 1 73 ? -12.233 -1.418 3.589 1.00 98.00 73 GLN A CA 1
ATOM 543 C C . GLN A 1 73 ? -10.908 -0.740 3.212 1.00 98.00 73 GLN A C 1
ATOM 545 O O . GLN A 1 73 ? -10.495 -0.823 2.054 1.00 98.00 73 GLN A O 1
ATOM 550 N N . HIS A 1 74 ? -10.198 -0.157 4.180 1.00 96.69 74 HIS A N 1
ATOM 551 C CA . HIS A 1 74 ? -8.848 0.365 3.977 1.00 96.69 74 HIS A CA 1
ATOM 552 C C . HIS A 1 74 ? -7.859 -0.741 3.565 1.00 96.69 74 HIS A C 1
ATOM 554 O O . HIS A 1 74 ? -7.195 -0.609 2.538 1.00 96.69 74 HIS A O 1
ATOM 560 N N . GLY A 1 75 ? -7.816 -1.861 4.294 1.00 97.25 75 GLY A N 1
ATOM 561 C CA . GLY A 1 75 ? -6.945 -2.998 3.973 1.00 97.25 75 GLY A CA 1
ATOM 562 C C . GLY A 1 75 ? -7.234 -3.610 2.596 1.00 97.25 75 GLY A C 1
ATOM 563 O O . GLY A 1 75 ? -6.313 -3.912 1.840 1.00 97.25 75 GLY A O 1
ATOM 564 N N . PHE A 1 76 ? -8.508 -3.726 2.211 1.00 97.94 76 PHE A N 1
ATOM 565 C CA . PHE A 1 76 ? -8.892 -4.155 0.865 1.00 97.94 76 PHE A CA 1
ATOM 566 C C . PHE A 1 76 ? -8.386 -3.179 -0.201 1.00 97.94 76 PHE A C 1
ATOM 568 O O . PHE A 1 76 ? -7.847 -3.613 -1.222 1.00 97.94 76 PHE A O 1
ATOM 575 N N . ASN A 1 77 ? -8.515 -1.872 0.050 1.00 97.00 77 ASN A N 1
ATOM 576 C CA . ASN A 1 77 ? -8.020 -0.846 -0.857 1.00 97.00 77 ASN A CA 1
ATOM 577 C C . ASN A 1 77 ? -6.503 -0.904 -1.047 1.00 97.00 77 ASN A C 1
ATOM 579 O O . ASN A 1 77 ? -6.029 -0.883 -2.182 1.00 97.00 77 ASN A O 1
ATOM 583 N N . LEU A 1 78 ? -5.767 -1.074 0.051 1.00 96.44 78 LEU A N 1
ATOM 584 C CA . LEU A 1 78 ? -4.322 -1.287 0.049 1.00 96.44 78 LEU A CA 1
ATOM 585 C C . LEU A 1 78 ? -3.949 -2.522 -0.786 1.00 96.44 78 LEU A C 1
ATOM 587 O O . LEU A 1 78 ? -3.048 -2.484 -1.624 1.00 96.44 78 LEU A O 1
ATOM 591 N N . GLY A 1 79 ? -4.711 -3.604 -0.604 1.00 97.25 79 GLY A N 1
ATOM 592 C CA . GLY A 1 79 ? -4.523 -4.867 -1.303 1.00 97.25 79 GLY A CA 1
ATOM 593 C C . GLY A 1 79 ? -4.683 -4.744 -2.817 1.00 97.25 79 GLY A C 1
ATOM 594 O O . GLY A 1 79 ? -3.785 -5.132 -3.570 1.00 97.25 79 GLY A O 1
ATOM 595 N N . TRP A 1 80 ? -5.806 -4.194 -3.293 1.00 96.81 80 TRP A N 1
ATOM 596 C CA . TRP A 1 80 ? -6.017 -4.073 -4.737 1.00 96.81 80 TRP A CA 1
ATOM 597 C C . TRP A 1 80 ? -5.110 -3.009 -5.370 1.00 96.81 80 TRP A C 1
ATOM 599 O O . TRP A 1 80 ? -4.656 -3.222 -6.495 1.00 96.81 80 TRP A O 1
ATOM 609 N N . ALA A 1 81 ? -4.769 -1.923 -4.665 1.00 97.31 81 ALA A N 1
ATOM 610 C CA . ALA A 1 81 ? -3.780 -0.951 -5.139 1.00 97.31 81 ALA A CA 1
ATOM 611 C C . ALA A 1 81 ? -2.396 -1.603 -5.303 1.00 97.31 81 ALA A C 1
ATOM 613 O O . ALA A 1 81 ? -1.753 -1.448 -6.346 1.00 97.31 81 ALA A O 1
ATOM 614 N N . GLY A 1 82 ? -1.977 -2.421 -4.328 1.00 97.81 82 GLY A N 1
ATOM 615 C CA . GLY A 1 82 ? -0.775 -3.253 -4.405 1.00 97.81 82 GLY A CA 1
ATOM 616 C C . GLY A 1 82 ? -0.775 -4.182 -5.622 1.00 97.81 82 GLY A C 1
ATOM 617 O O . GLY A 1 82 ? 0.193 -4.213 -6.388 1.00 97.81 82 GLY A O 1
ATOM 618 N N . LEU A 1 83 ? -1.891 -4.879 -5.862 1.00 98.19 83 LEU A N 1
ATOM 619 C CA . LEU A 1 83 ? -2.063 -5.767 -7.016 1.00 98.19 83 LEU A CA 1
ATOM 620 C C . LEU A 1 83 ? -1.973 -5.019 -8.354 1.00 98.19 83 LEU A C 1
ATOM 622 O O . LEU A 1 83 ? -1.260 -5.461 -9.258 1.00 98.19 83 LEU A O 1
ATOM 626 N N . VAL A 1 84 ? -2.671 -3.889 -8.494 1.00 97.94 84 VAL A N 1
ATOM 627 C CA . VAL A 1 84 ? -2.634 -3.073 -9.718 1.00 97.94 84 VAL A CA 1
ATOM 628 C C . VAL A 1 84 ? -1.214 -2.582 -9.984 1.00 97.94 84 VAL A C 1
ATOM 630 O O . VAL A 1 84 ? -0.717 -2.726 -11.102 1.00 97.94 84 VAL A O 1
ATOM 633 N N . THR A 1 85 ? -0.522 -2.075 -8.964 1.00 97.81 85 THR A N 1
ATOM 634 C CA . THR A 1 85 ? 0.860 -1.599 -9.100 1.00 97.81 85 THR A CA 1
ATOM 635 C C . THR A 1 85 ? 1.826 -2.728 -9.451 1.00 97.81 85 THR A C 1
ATOM 637 O O . THR A 1 85 ? 2.688 -2.543 -10.313 1.00 97.81 85 THR A O 1
ATOM 640 N N . PHE A 1 86 ? 1.645 -3.923 -8.882 1.00 98.31 86 PHE A N 1
ATOM 641 C CA . PHE A 1 86 ? 2.413 -5.110 -9.257 1.00 98.31 86 PHE A CA 1
ATOM 642 C C . PHE A 1 86 ? 2.218 -5.475 -10.738 1.00 98.31 86 PHE A C 1
ATOM 644 O O . PHE A 1 86 ? 3.194 -5.680 -11.461 1.00 98.31 86 PHE A O 1
ATOM 651 N N . VAL A 1 87 ? 0.975 -5.489 -11.234 1.00 98.31 87 VAL A N 1
ATOM 652 C CA . VAL A 1 87 ? 0.687 -5.740 -12.658 1.00 98.31 87 VAL A CA 1
ATOM 653 C C . VAL A 1 87 ? 1.308 -4.657 -13.544 1.00 98.31 87 VAL A C 1
ATOM 655 O O . VAL A 1 87 ? 1.953 -4.978 -14.547 1.00 98.31 87 VAL A O 1
ATOM 658 N N . CYS A 1 88 ? 1.182 -3.382 -13.164 1.00 98.06 88 CYS A N 1
ATOM 659 C CA . CYS A 1 88 ? 1.833 -2.275 -13.861 1.00 98.06 88 CYS A CA 1
ATOM 660 C C . CYS A 1 88 ? 3.347 -2.477 -13.932 1.00 98.06 88 CYS A C 1
ATOM 662 O O . CYS A 1 88 ? 3.922 -2.308 -15.003 1.00 98.06 88 CYS A O 1
ATOM 664 N N . ALA A 1 89 ? 3.991 -2.918 -12.852 1.00 97.94 89 ALA A N 1
ATOM 665 C CA . ALA A 1 89 ? 5.427 -3.171 -12.822 1.00 97.94 89 ALA A CA 1
ATOM 666 C C . ALA A 1 89 ? 5.874 -4.180 -13.900 1.00 97.94 89 ALA A C 1
ATOM 668 O O . ALA A 1 89 ? 6.878 -3.960 -14.584 1.00 97.94 89 ALA A O 1
ATOM 669 N N . LEU A 1 90 ? 5.084 -5.235 -14.142 1.00 98.06 90 LEU A N 1
ATOM 670 C CA . LEU A 1 90 ? 5.344 -6.210 -15.211 1.00 98.06 90 LEU A CA 1
ATOM 671 C C . LEU A 1 90 ? 5.229 -5.604 -16.621 1.00 98.06 90 LEU A C 1
ATOM 673 O O . LEU A 1 90 ? 5.883 -6.072 -17.559 1.00 98.06 90 LEU A O 1
ATOM 677 N N . LEU A 1 91 ? 4.389 -4.583 -16.800 1.00 97.88 91 LEU A N 1
ATOM 678 C CA . LEU A 1 91 ? 4.256 -3.838 -18.054 1.00 97.88 91 LEU A CA 1
ATOM 679 C C . LEU A 1 91 ? 5.376 -2.799 -18.209 1.00 97.88 91 LEU A C 1
ATOM 681 O O . LEU A 1 91 ? 5.932 -2.656 -19.299 1.00 97.88 91 LEU A O 1
ATOM 685 N N . 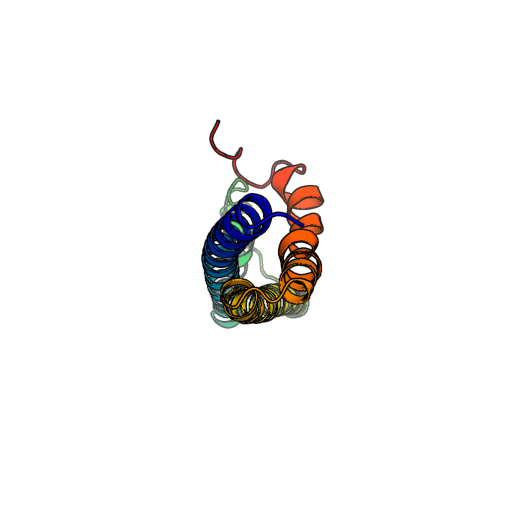VAL A 1 92 ? 5.761 -2.129 -17.121 1.00 97.69 92 VAL A N 1
ATOM 686 C CA . VAL A 1 92 ? 6.897 -1.196 -17.080 1.00 97.69 92 VAL A CA 1
ATOM 687 C C . VAL A 1 92 ? 8.199 -1.918 -17.434 1.00 97.69 92 VAL A C 1
ATOM 689 O O . VAL A 1 92 ? 8.984 -1.407 -18.232 1.00 97.69 92 VAL A O 1
ATOM 692 N N . TRP A 1 93 ? 8.397 -3.145 -16.941 1.00 97.38 93 TRP A N 1
ATOM 693 C CA . TRP A 1 93 ? 9.539 -3.990 -17.311 1.00 97.38 93 TRP A CA 1
ATOM 694 C C . TRP A 1 93 ? 9.626 -4.242 -18.826 1.00 97.38 93 TRP A C 1
ATOM 696 O O . TRP A 1 93 ? 10.715 -4.317 -19.396 1.00 97.38 93 TRP A O 1
ATOM 706 N N . ARG A 1 94 ? 8.472 -4.309 -19.503 1.00 95.62 94 ARG A N 1
ATOM 707 C CA . ARG A 1 94 ? 8.344 -4.429 -20.966 1.00 95.62 94 ARG A CA 1
ATOM 708 C C . ARG A 1 94 ? 8.384 -3.074 -21.688 1.00 95.62 94 ARG A C 1
ATOM 710 O O . ARG A 1 94 ? 7.959 -2.974 -22.833 1.00 95.62 94 ARG A O 1
ATOM 717 N N . ALA A 1 95 ? 8.897 -2.038 -21.027 1.00 93.56 95 ALA A N 1
ATOM 718 C CA . ALA A 1 95 ? 9.016 -0.670 -21.524 1.00 93.56 95 ALA A CA 1
ATOM 719 C C . ALA A 1 95 ? 7.683 0.022 -21.886 1.00 93.56 95 ALA A C 1
ATOM 721 O O . ALA A 1 95 ? 7.677 0.987 -22.656 1.00 93.56 95 ALA A O 1
ATOM 722 N N . ASN A 1 96 ? 6.556 -0.412 -21.306 1.00 94.81 96 ASN A N 1
ATOM 723 C CA . ASN A 1 96 ? 5.290 0.308 -21.432 1.00 94.81 96 ASN A CA 1
ATOM 724 C C . ASN A 1 96 ? 5.331 1.590 -20.584 1.00 94.81 96 ASN A C 1
ATOM 726 O O . ASN A 1 96 ? 5.225 1.551 -19.359 1.00 94.81 96 ASN A O 1
ATOM 730 N N . ARG A 1 97 ? 5.481 2.738 -21.252 1.00 90.06 97 ARG A N 1
ATOM 731 C CA . ARG A 1 97 ? 5.612 4.049 -20.594 1.00 90.06 97 ARG A CA 1
ATOM 732 C C . ARG A 1 97 ? 4.334 4.478 -19.877 1.00 90.06 97 ARG A C 1
ATOM 734 O O . ARG A 1 97 ? 4.418 5.071 -18.809 1.00 90.06 97 ARG A O 1
ATOM 741 N N . SER A 1 98 ? 3.168 4.142 -20.423 1.00 95.31 98 SER A N 1
ATOM 742 C CA . SER A 1 98 ? 1.879 4.502 -19.825 1.00 95.31 98 SER A CA 1
ATOM 743 C C . SER A 1 98 ? 1.644 3.795 -18.491 1.00 95.31 98 SER A C 1
ATOM 745 O O . SER A 1 98 ? 1.078 4.382 -17.572 1.00 95.31 98 SER A O 1
ATOM 747 N N . ALA A 1 99 ? 2.139 2.560 -18.355 1.00 96.44 99 ALA A N 1
ATOM 748 C CA . ALA A 1 99 ? 2.024 1.789 -17.119 1.00 96.44 99 ALA A CA 1
ATOM 749 C C . ALA A 1 99 ? 2.772 2.431 -15.937 1.00 96.44 99 ALA A C 1
ATOM 751 O O . ALA A 1 99 ? 2.344 2.267 -14.798 1.00 96.44 99 ALA A O 1
ATOM 752 N N . VAL A 1 100 ? 3.841 3.201 -16.192 1.00 95.00 100 VAL A N 1
ATOM 753 C CA . VAL A 1 100 ? 4.546 3.945 -15.133 1.00 95.00 100 VAL A CA 1
ATOM 754 C C . VAL A 1 100 ? 3.629 4.994 -14.520 1.00 95.00 100 VAL A C 1
ATOM 756 O O . VAL A 1 100 ? 3.551 5.092 -13.302 1.00 95.00 100 VAL A O 1
ATOM 759 N N . TYR A 1 101 ? 2.908 5.755 -15.345 1.00 95.06 101 TYR A N 1
ATOM 760 C CA . TYR A 1 101 ? 2.003 6.787 -14.839 1.00 95.06 101 TYR A CA 1
ATOM 761 C C . TYR A 1 101 ? 0.870 6.182 -14.017 1.00 95.06 101 TYR A C 1
ATOM 763 O O . TYR A 1 101 ? 0.540 6.716 -12.965 1.00 95.06 101 TYR A O 1
ATOM 771 N N . LEU A 1 102 ? 0.322 5.043 -14.450 1.00 95.81 102 LEU A N 1
ATOM 772 C CA . LEU A 1 102 ? -0.711 4.351 -13.684 1.00 95.81 102 LEU A CA 1
ATOM 773 C C . LEU A 1 102 ? -0.173 3.820 -12.346 1.00 95.81 102 LEU A C 1
ATOM 775 O O . LEU A 1 102 ? -0.842 3.981 -11.333 1.00 95.81 102 LEU A O 1
ATOM 779 N N . ALA A 1 103 ? 1.043 3.262 -12.318 1.00 95.69 103 ALA A N 1
ATOM 780 C CA . ALA A 1 103 ? 1.703 2.869 -11.070 1.00 95.69 103 ALA A CA 1
ATOM 781 C C . ALA A 1 103 ? 1.933 4.067 -10.132 1.00 95.69 103 ALA A C 1
ATOM 783 O O . ALA A 1 103 ? 1.705 3.958 -8.933 1.00 95.69 103 ALA A O 1
ATOM 784 N N . CYS A 1 104 ? 2.307 5.237 -10.658 1.00 93.50 104 CYS A N 1
ATOM 785 C CA . CYS A 1 104 ? 2.432 6.450 -9.847 1.00 93.50 104 CYS A CA 1
ATOM 786 C C . CYS A 1 104 ? 1.077 6.947 -9.311 1.00 93.50 104 CYS A C 1
ATOM 788 O O . CYS A 1 104 ? 0.999 7.367 -8.160 1.00 93.50 104 CYS A O 1
ATOM 790 N N . LEU A 1 105 ? 0.023 6.916 -10.136 1.00 93.81 105 LEU A N 1
ATOM 791 C CA . LEU A 1 105 ? -1.317 7.394 -9.773 1.00 93.81 105 LEU A CA 1
ATOM 792 C C . LEU A 1 105 ? -2.037 6.472 -8.786 1.00 93.81 105 LEU A C 1
ATOM 794 O O . LEU A 1 105 ? -2.748 6.957 -7.916 1.00 93.81 105 LEU A O 1
ATOM 798 N N . VAL A 1 106 ? -1.885 5.158 -8.939 1.00 94.50 106 VAL A N 1
ATOM 799 C CA . VAL A 1 106 ? -2.559 4.174 -8.084 1.00 94.50 106 VAL A CA 1
ATOM 800 C C . VAL A 1 106 ? -1.679 3.764 -6.918 1.00 94.50 106 VAL A C 1
ATOM 802 O O . VAL A 1 106 ? -2.193 3.604 -5.828 1.00 94.50 106 VAL A O 1
ATOM 805 N N . GLY A 1 107 ? -0.376 3.584 -7.120 1.00 88.38 107 GLY A N 1
ATOM 806 C CA . GLY A 1 107 ? 0.539 3.230 -6.041 1.00 88.38 107 GLY A CA 1
ATOM 807 C C . GLY A 1 107 ? 0.965 4.457 -5.246 1.00 88.38 107 GLY A C 1
ATOM 808 O O . GLY A 1 107 ? 0.575 4.642 -4.102 1.00 88.38 107 GLY A O 1
ATOM 809 N N . GLY A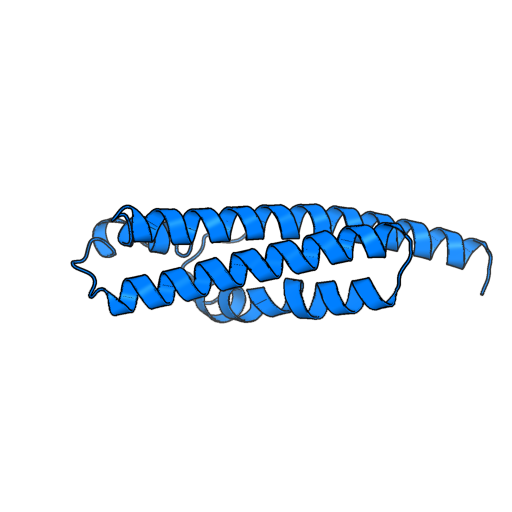 1 108 ? 1.724 5.350 -5.883 1.00 84.62 108 GLY A N 1
ATOM 810 C CA . GLY A 1 108 ? 2.346 6.485 -5.190 1.00 84.62 108 GLY A CA 1
ATOM 811 C C . GLY A 1 108 ? 1.363 7.455 -4.523 1.00 84.62 108 GLY A C 1
ATOM 812 O O . GLY A 1 108 ? 1.623 7.931 -3.424 1.00 84.62 108 GLY A O 1
ATOM 813 N N . LEU A 1 109 ? 0.235 7.757 -5.168 1.00 90.50 109 LEU A N 1
ATOM 814 C CA . LEU A 1 109 ? -0.773 8.677 -4.621 1.00 90.50 109 LEU A CA 1
ATOM 815 C C . LEU A 1 109 ? -1.684 8.040 -3.564 1.00 90.50 109 LEU A C 1
ATOM 817 O O . LEU A 1 109 ? -2.312 8.774 -2.804 1.00 90.50 109 LEU A O 1
ATOM 821 N N . PHE A 1 110 ? -1.749 6.709 -3.488 1.00 90.38 110 PHE A N 1
ATOM 822 C CA . PHE A 1 110 ? -2.555 6.013 -2.484 1.00 90.38 110 PHE A CA 1
ATOM 823 C C . PHE A 1 110 ? -2.016 6.237 -1.068 1.00 90.38 110 PHE A C 1
ATOM 825 O O . PHE A 1 110 ? -2.789 6.527 -0.156 1.00 90.38 110 PHE A O 1
ATOM 832 N N . ASP A 1 111 ? -0.690 6.241 -0.915 1.00 89.38 111 ASP A N 1
ATOM 833 C CA . ASP A 1 111 ? -0.020 6.480 0.370 1.00 89.38 111 ASP A CA 1
ATOM 834 C C . ASP A 1 111 ? 0.000 7.963 0.770 1.00 89.38 111 ASP A C 1
ATOM 836 O O . ASP A 1 111 ? 0.493 8.308 1.840 1.00 89.38 111 ASP A O 1
ATOM 840 N N . LEU A 1 112 ? -0.532 8.882 -0.049 1.00 91.25 112 LEU A N 1
ATOM 841 C CA . LEU A 1 112 ? -0.514 10.307 0.291 1.00 91.25 112 LEU A CA 1
ATOM 842 C C . LEU A 1 112 ? -1.317 10.594 1.566 1.00 91.25 112 LEU A C 1
ATOM 844 O O . LEU A 1 112 ? -0.910 11.425 2.375 1.00 91.25 112 LEU A O 1
ATOM 848 N N . GLY A 1 113 ? -2.446 9.907 1.755 1.00 91.38 113 GLY A N 1
ATOM 849 C CA . GLY A 1 113 ? -3.241 10.030 2.976 1.00 91.38 113 GLY A CA 1
ATOM 850 C C . GLY A 1 113 ? -2.489 9.511 4.201 1.00 91.38 113 GLY A C 1
ATOM 851 O O . GLY A 1 113 ? -2.464 10.184 5.228 1.00 91.38 113 GLY A O 1
ATOM 852 N N . ASP A 1 114 ? -1.828 8.362 4.066 1.00 90.75 114 ASP A N 1
ATOM 853 C CA . ASP A 1 114 ? -0.996 7.785 5.124 1.00 90.75 114 ASP A CA 1
ATOM 854 C C . ASP A 1 114 ? 0.163 8.726 5.486 1.00 90.75 114 ASP A C 1
ATOM 856 O O . ASP A 1 114 ? 0.324 9.116 6.641 1.00 90.75 114 ASP A O 1
ATOM 860 N N . PHE A 1 115 ? 0.873 9.247 4.485 1.00 91.19 115 PHE A N 1
ATOM 861 C CA . PHE A 1 115 ? 1.938 10.219 4.700 1.00 91.19 115 PHE A CA 1
ATOM 862 C C . PHE A 1 115 ? 1.447 11.483 5.429 1.00 91.19 115 PHE A C 1
ATOM 864 O O . PHE A 1 115 ? 2.085 11.961 6.366 1.00 91.19 115 PHE A O 1
ATOM 871 N N . VAL A 1 116 ? 0.306 12.045 5.021 1.00 94.19 116 VAL A N 1
ATOM 872 C CA . VAL A 1 116 ? -0.205 13.297 5.601 1.00 94.19 116 VAL A CA 1
ATOM 873 C C . VAL A 1 116 ? -0.745 13.101 7.016 1.00 94.19 116 VAL A C 1
ATOM 875 O O . VAL A 1 116 ? -0.502 13.945 7.877 1.00 94.19 116 VAL A O 1
ATOM 878 N N . PHE A 1 117 ? -1.484 12.023 7.273 1.00 95.31 117 PHE A N 1
ATOM 879 C CA . PHE A 1 117 ? -2.211 11.861 8.533 1.00 95.31 117 PHE A CA 1
ATOM 880 C C . PHE A 1 117 ? -1.508 10.947 9.540 1.00 95.31 117 PHE A C 1
ATOM 882 O O . PHE A 1 117 ? -1.724 11.121 10.737 1.00 95.31 117 PHE A O 1
ATOM 889 N N . ILE A 1 118 ? -0.653 10.023 9.090 1.00 94.56 118 ILE A N 1
ATOM 890 C CA . ILE A 1 118 ? 0.061 9.063 9.945 1.00 94.56 118 ILE A CA 1
ATOM 891 C C . ILE A 1 118 ? 1.524 9.476 10.127 1.00 94.56 118 ILE A C 1
ATOM 893 O O . ILE A 1 118 ? 1.933 9.749 11.260 1.00 94.56 118 ILE A O 1
ATOM 897 N N . ASP A 1 119 ? 2.298 9.592 9.040 1.00 91.56 119 ASP A N 1
ATOM 898 C CA . ASP A 1 119 ? 3.721 9.969 9.118 1.00 91.56 119 ASP A CA 1
ATOM 899 C C . ASP A 1 119 ? 3.884 11.395 9.675 1.00 91.56 119 ASP A C 1
ATOM 901 O O . ASP A 1 119 ? 4.495 11.595 10.728 1.00 91.56 119 ASP A O 1
ATOM 905 N N . LEU A 1 120 ? 3.300 12.400 9.005 1.00 93.25 120 LEU A N 1
ATOM 906 C CA . LEU A 1 120 ? 3.363 13.799 9.455 1.00 93.25 120 LEU A CA 1
ATOM 907 C C . LEU A 1 120 ? 2.539 14.050 10.726 1.00 93.25 120 LEU A C 1
ATOM 909 O O . LEU A 1 120 ? 2.842 14.981 11.472 1.00 93.25 120 LEU A O 1
ATOM 913 N N . GLY A 1 121 ? 1.543 13.201 11.005 1.00 93.12 121 GLY A N 1
ATOM 914 C CA . GLY A 1 121 ? 0.814 13.182 12.277 1.00 93.12 121 GLY A CA 1
ATOM 915 C C . GLY A 1 121 ? 1.655 12.675 13.455 1.00 93.12 121 GLY A C 1
ATOM 916 O O . GLY A 1 121 ? 1.284 12.870 14.610 1.00 93.12 121 GLY A O 1
ATOM 917 N N . GLY A 1 122 ? 2.813 12.061 13.184 1.00 93.38 122 GLY A N 1
ATOM 918 C CA . GLY A 1 122 ? 3.733 11.569 14.203 1.00 93.38 122 GLY A CA 1
ATOM 919 C C . GLY A 1 122 ? 3.314 10.242 14.837 1.00 93.38 122 GLY A C 1
ATOM 920 O O . GLY A 1 122 ? 3.798 9.943 15.934 1.00 93.38 122 GLY A O 1
ATOM 921 N N . PHE A 1 123 ? 2.457 9.467 14.161 1.00 94.31 123 PHE A N 1
ATOM 922 C CA . PHE A 1 123 ? 1.931 8.170 14.606 1.00 94.31 123 PHE A CA 1
ATOM 923 C C . PHE A 1 123 ? 2.714 6.963 14.061 1.00 94.31 123 PHE A C 1
ATOM 925 O O . PHE A 1 123 ? 2.555 5.853 14.571 1.00 94.31 123 PHE A O 1
ATOM 932 N N . ALA A 1 124 ? 3.591 7.179 13.078 1.00 88.44 124 ALA A N 1
ATOM 933 C CA . ALA A 1 124 ? 4.581 6.208 12.615 1.00 88.44 124 ALA A CA 1
ATOM 934 C C . ALA A 1 124 ? 6.002 6.573 13.105 1.00 88.44 124 ALA A C 1
ATOM 936 O O . ALA A 1 124 ? 6.261 7.724 13.490 1.00 88.44 124 ALA A O 1
ATOM 937 N N . PRO A 1 125 ? 6.945 5.611 13.145 1.00 76.56 125 PRO A N 1
ATOM 938 C CA . PRO A 1 125 ? 8.343 5.882 13.447 1.00 76.56 125 PRO A CA 1
ATOM 939 C C . PRO A 1 125 ? 8.942 6.857 12.423 1.00 76.56 125 PRO A C 1
ATOM 941 O O . PRO A 1 125 ? 8.568 6.813 11.250 1.00 76.56 125 PRO A O 1
ATOM 944 N N . PRO A 1 126 ? 9.918 7.699 12.812 1.00 63.88 126 PRO A N 1
ATOM 945 C CA . PRO A 1 126 ? 10.683 8.464 11.838 1.00 63.88 126 PRO A CA 1
ATOM 946 C C . PRO A 1 126 ? 11.302 7.494 10.827 1.00 63.88 126 PRO A C 1
ATOM 948 O O . PRO A 1 126 ? 11.947 6.521 11.229 1.00 63.88 126 PRO A O 1
ATOM 951 N N . ARG A 1 127 ? 11.123 7.743 9.523 1.00 57.03 127 ARG A N 1
ATOM 952 C CA . ARG A 1 127 ? 11.865 6.999 8.494 1.00 57.03 127 ARG A CA 1
ATOM 953 C C . ARG A 1 127 ? 13.353 7.122 8.826 1.00 57.03 127 ARG A C 1
ATOM 955 O O . ARG A 1 127 ? 13.801 8.229 9.126 1.00 57.03 127 ARG A O 1
ATOM 962 N N . ALA A 1 128 ? 14.062 5.991 8.847 1.00 45.97 128 ALA A N 1
ATOM 963 C CA . ALA A 1 128 ? 15.466 5.922 9.247 1.00 45.97 128 ALA A CA 1
ATOM 964 C C . ALA A 1 128 ? 16.266 7.063 8.595 1.00 45.97 128 ALA A C 1
ATOM 966 O O . ALA A 1 128 ? 16.229 7.215 7.371 1.00 45.97 128 ALA A O 1
ATOM 967 N N . GLN A 1 129 ? 16.908 7.881 9.434 1.00 37.53 129 GLN A N 1
ATOM 968 C CA . GLN A 1 129 ? 17.888 8.881 9.009 1.00 37.53 129 GLN A CA 1
ATOM 969 C C . GLN A 1 129 ? 19.217 8.196 8.703 1.00 37.53 129 GLN A C 1
ATOM 971 O O . GLN A 1 129 ? 19.580 7.272 9.468 1.00 37.53 129 GLN A O 1
#

Foldseek 3Di:
DDPVVVVVLLVVLLVLLVVLLVLLVVLLVLLVVLLVCLVVVNNLVSVCVLLVQDDSVVSPDPDDNVVSVVSNVLSVLSNVLSVLSNVLSVVSNVVPPVSSVVNCVSRVVSCVCSCVCRVVVVSDDPDDD

Secondary structure (DSSP, 8-state):
--HHHHHHHHHHHHHHHHHHHHHHHHHHHHHHHHHHHHHTT-HHHHHHTTSTTS-GGGT-----HHHHHHHHHHHHHHHHHHHHHHHHHHHHHTT-HHHHHHHIIIIITTTHHHIIIIITTT-SPPP--